Protein AF-A0AAN5CWT0-F1 (afdb_monomer)

Nearest PDB structures (foldseek):
  6zqc-assembly1_UU  TM=5.498E-01  e=3.416E-01  Saccharomyces cerevisiae S288C
  6lt0-assembly1_D  TM=6.378E-01  e=6.365E-01  Homo sapiens
  4nsx-assembly1_A  TM=5.401E-01  e=4.797E-01  Saccharomyces cerevisiae S288C
  8iyj-assembly1_f  TM=4.611E-01  e=5.076E-01  Mus musculus
  4wj7-assembly4_D  TM=3.632E-01  e=2.883E-01  Homo sapiens

Solvent-accessible surface area (backbone atoms only — not comparable to full-atom values): 5896 Å² total; per-residue (Å²): 138,86,76,85,56,96,72,70,84,65,55,81,56,89,54,64,95,90,43,82,47,60,47,56,42,66,58,96,26,28,40,40,40,35,32,63,80,81,72,40,72,53,84,73,41,78,44,88,91,30,84,42,60,60,41,70,69,43,73,58,98,55,32,40,32,30,34,29,56,61,88,97,44,79,43,83,48,75,46,77,51,66,87,52,71,70,52,66,66,65,72,79,114

Organism: NCBI:txid1317129

Radius of gyration: 13.46 Å; Cα contacts (8 Å, |Δi|>4): 142; chains: 1; bounding box: 32×32×34 Å

Secondary structure (DSSP, 8-state):
-----SSS--------TT-TTEEEEEETTEEEEEETTTTEEPPPEE-TT-TTEEEEEEEETTEEEEEEEETTEEEEEEEEPPTTTTHHHHS--

pLDDT: mean 73.95, std 18.86, range [24.91, 92.06]

Foldseek 3Di:
DADDDPPDRWDFDDADPVCPQWTWTDDQQKIWIAGPVVRDIQDIDRHPPCNFFDAFHDADPQKTWTWGDDPNDIDIDIDRHDPCSVVVVVVVD

Structure (mmCIF, N/CA/C/O backbone):
data_AF-A0AAN5CWT0-F1
#
_entry.id   AF-A0AAN5CWT0-F1
#
loop_
_atom_site.group_PDB
_atom_site.id
_atom_site.type_symbol
_atom_site.label_atom_id
_atom_site.label_alt_id
_atom_site.label_comp_id
_atom_site.label_asym_id
_atom_site.label_entity_id
_atom_site.label_seq_id
_atom_site.pdbx_PDB_ins_code
_atom_site.Cartn_x
_atom_site.Cartn_y
_atom_site.Cartn_z
_atom_site.occupancy
_atom_site.B_iso_or_equiv
_atom_site.auth_seq_id
_atom_site.auth_comp_id
_atom_site.auth_asym_id
_atom_site.auth_atom_id
_atom_site.pdbx_PDB_model_num
ATOM 1 N N . ILE A 1 1 ? 10.373 -9.951 12.926 1.00 26.59 1 ILE A N 1
ATOM 2 C CA . ILE A 1 1 ? 9.852 -11.266 12.487 1.00 26.59 1 ILE A CA 1
ATOM 3 C C . ILE A 1 1 ? 9.78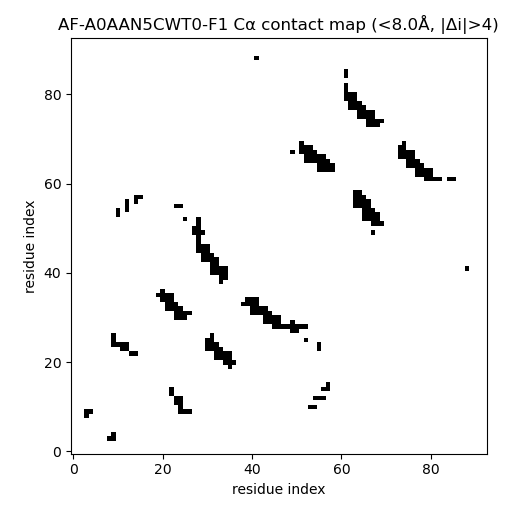0 -11.200 10.970 1.00 26.59 1 ILE A C 1
ATOM 5 O O . ILE A 1 1 ? 9.143 -10.282 10.473 1.00 26.59 1 ILE A O 1
ATOM 9 N N . THR A 1 2 ? 10.492 -12.073 10.257 1.00 24.91 2 THR A N 1
ATOM 10 C CA . THR A 1 2 ? 10.525 -12.102 8.785 1.00 24.91 2 THR A CA 1
ATOM 11 C C . THR A 1 2 ? 9.715 -13.306 8.331 1.00 24.91 2 THR A C 1
ATOM 13 O O . THR A 1 2 ? 10.051 -14.430 8.697 1.00 24.91 2 THR A O 1
ATOM 16 N N . PHE A 1 3 ? 8.648 -13.081 7.569 1.00 34.41 3 PHE A N 1
ATOM 17 C CA . PHE A 1 3 ? 7.872 -14.157 6.960 1.00 34.41 3 PHE A CA 1
ATOM 18 C C . PHE A 1 3 ? 8.352 -14.332 5.520 1.00 34.41 3 PHE A C 1
ATOM 20 O O . PHE A 1 3 ? 8.197 -13.428 4.707 1.00 34.41 3 PHE A O 1
ATOM 27 N N . GLN A 1 4 ? 8.966 -15.475 5.212 1.00 31.33 4 GLN A N 1
ATOM 28 C CA . GLN A 1 4 ? 9.282 -15.856 3.836 1.00 31.33 4 GLN A CA 1
ATOM 29 C C . GLN A 1 4 ? 8.175 -16.775 3.316 1.00 31.33 4 GLN A C 1
ATOM 31 O O . GLN A 1 4 ? 8.158 -17.973 3.596 1.00 31.33 4 GLN A O 1
ATOM 36 N N . GLY A 1 5 ? 7.220 -16.189 2.594 1.00 36.12 5 GLY A N 1
ATOM 37 C CA . GLY A 1 5 ? 6.245 -16.926 1.797 1.00 36.12 5 GLY A CA 1
ATOM 38 C C . GLY A 1 5 ? 6.879 -17.347 0.474 1.00 36.12 5 GLY A C 1
ATOM 39 O O . GLY A 1 5 ? 7.415 -16.522 -0.261 1.00 36.12 5 GLY A O 1
ATOM 40 N N . LYS A 1 6 ? 6.853 -18.646 0.170 1.00 38.50 6 LYS A N 1
ATOM 41 C CA . LYS A 1 6 ? 7.355 -19.190 -1.095 1.00 38.50 6 LYS A CA 1
ATOM 42 C C . LYS A 1 6 ? 6.313 -18.913 -2.189 1.00 38.50 6 LYS A C 1
ATOM 44 O O . LYS A 1 6 ? 5.431 -19.732 -2.420 1.00 38.50 6 LYS A O 1
ATOM 49 N N . GLY A 1 7 ? 6.407 -17.738 -2.808 1.00 42.69 7 GLY A N 1
ATOM 50 C CA . GLY A 1 7 ? 5.497 -17.244 -3.847 1.00 42.69 7 GLY A CA 1
ATOM 51 C C . GLY A 1 7 ? 5.000 -15.847 -3.486 1.00 42.69 7 GLY A C 1
ATOM 52 O O . GLY A 1 7 ? 4.221 -15.713 -2.551 1.00 42.69 7 GLY A O 1
ATOM 53 N N . SER A 1 8 ? 5.480 -14.832 -4.213 1.00 42.44 8 SER A N 1
ATOM 54 C CA . SER A 1 8 ? 5.374 -13.385 -3.935 1.00 42.44 8 SER A CA 1
ATOM 55 C C . SER A 1 8 ? 6.008 -12.946 -2.605 1.00 42.44 8 SER A C 1
ATOM 57 O O . SER A 1 8 ? 5.516 -13.236 -1.517 1.00 42.44 8 SER A O 1
ATOM 59 N N . GLU A 1 9 ? 7.140 -12.243 -2.694 1.00 45.56 9 GLU A N 1
ATOM 60 C CA . GLU A 1 9 ? 7.772 -11.593 -1.545 1.00 45.56 9 GLU A CA 1
ATOM 61 C C . GLU A 1 9 ? 6.869 -10.455 -1.055 1.00 45.56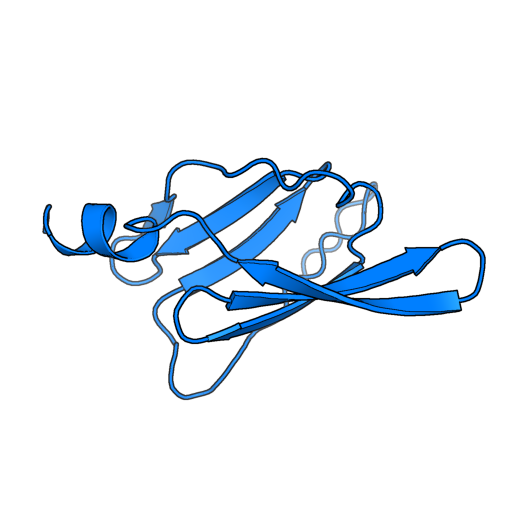 9 GLU A C 1
ATOM 63 O O . GLU A 1 9 ? 6.903 -9.339 -1.562 1.00 45.56 9 GLU A O 1
ATOM 68 N N . GLY A 1 10 ? 6.026 -10.736 -0.063 1.00 45.44 10 GLY A N 1
ATOM 69 C CA . GLY A 1 10 ? 5.350 -9.688 0.690 1.00 45.44 10 GLY A CA 1
ATOM 70 C C . GLY A 1 10 ? 6.374 -8.945 1.546 1.00 45.44 10 GLY A C 1
ATOM 71 O O . GLY A 1 10 ? 6.798 -9.446 2.588 1.00 45.44 10 GLY A O 1
ATOM 72 N N . VAL A 1 11 ? 6.793 -7.755 1.118 1.00 51.28 11 VAL A N 1
ATOM 73 C CA . VAL A 1 11 ? 7.685 -6.900 1.909 1.00 51.28 11 VAL A CA 1
ATOM 74 C C . VAL A 1 11 ? 6.866 -6.207 3.000 1.00 51.28 11 VAL A C 1
ATOM 76 O O . VAL A 1 11 ? 6.068 -5.312 2.730 1.00 51.28 11 VAL A O 1
ATOM 79 N N . ILE A 1 12 ? 7.073 -6.611 4.256 1.00 49.62 12 ILE A N 1
ATOM 80 C CA 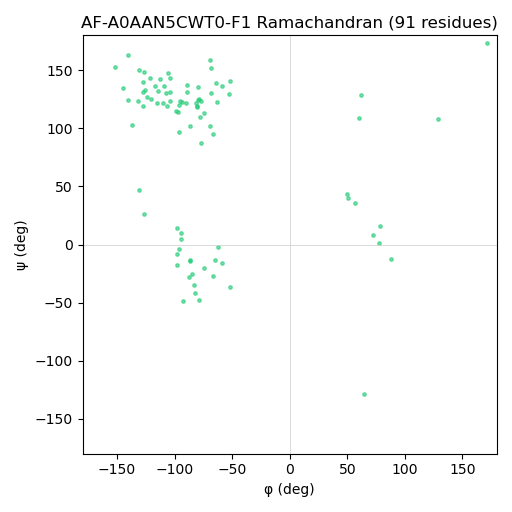. ILE A 1 12 ? 6.540 -5.896 5.423 1.00 49.62 12 ILE A CA 1
ATOM 81 C C . ILE A 1 12 ? 7.550 -4.812 5.803 1.00 49.62 12 ILE A C 1
ATOM 83 O O . ILE A 1 12 ? 8.573 -5.093 6.430 1.00 49.62 12 ILE A O 1
ATOM 87 N N . THR A 1 13 ? 7.272 -3.563 5.439 1.00 54.22 13 THR A N 1
ATOM 88 C CA . THR A 1 13 ? 8.080 -2.416 5.871 1.00 54.22 13 THR A CA 1
ATOM 89 C C . THR A 1 13 ? 7.471 -1.815 7.133 1.00 54.22 13 THR A C 1
ATOM 91 O O . THR A 1 13 ? 6.307 -1.424 7.151 1.00 54.22 13 THR A O 1
ATOM 94 N N . ARG A 1 14 ? 8.260 -1.736 8.211 1.00 43.91 14 ARG A N 1
ATOM 95 C CA . ARG A 1 14 ? 7.903 -0.978 9.419 1.00 43.91 14 ARG A CA 1
ATOM 96 C C . ARG A 1 14 ? 8.208 0.496 9.156 1.00 43.91 14 ARG A C 1
ATOM 98 O O . ARG A 1 14 ? 9.361 0.827 8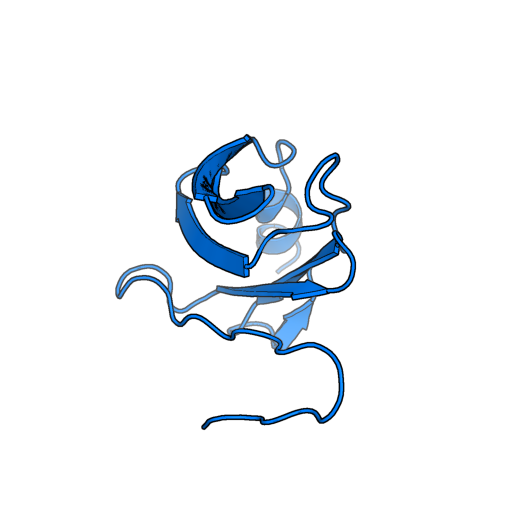.887 1.00 43.91 14 ARG A O 1
ATOM 105 N N . ILE A 1 15 ? 7.199 1.364 9.211 1.00 53.94 15 ILE A N 1
ATOM 106 C CA . ILE A 1 15 ? 7.316 2.760 8.768 1.00 53.94 15 ILE A CA 1
ATOM 107 C C . ILE A 1 15 ? 7.010 3.723 9.918 1.00 53.94 15 ILE A C 1
ATOM 109 O O . ILE A 1 15 ? 5.921 3.689 10.473 1.00 53.94 15 ILE A O 1
ATOM 113 N N . SER A 1 16 ? 7.969 4.623 10.161 1.00 41.47 16 SER A N 1
ATOM 114 C CA . SER A 1 16 ? 7.941 5.832 11.002 1.00 41.47 16 SER A CA 1
ATOM 115 C C . SER A 1 16 ? 7.684 5.663 12.516 1.00 41.47 16 SER A C 1
ATOM 117 O O . SER A 1 16 ? 6.677 5.082 12.911 1.00 41.47 16 SER A O 1
ATOM 119 N N . PRO A 1 17 ? 8.537 6.242 13.389 1.00 46.41 17 PRO A N 1
ATOM 120 C CA . PRO A 1 17 ? 8.351 6.210 14.845 1.00 46.41 17 PRO A CA 1
ATOM 121 C C . PRO A 1 17 ? 7.105 6.967 15.340 1.00 46.41 17 PRO A C 1
ATOM 123 O O . PRO A 1 17 ? 6.689 6.751 16.474 1.00 46.41 17 PRO A O 1
ATOM 126 N N . ASP A 1 18 ? 6.479 7.793 14.496 1.00 49.66 18 ASP A N 1
ATOM 127 C CA . ASP A 1 18 ? 5.308 8.601 14.869 1.00 49.66 18 ASP A CA 1
ATOM 128 C C . ASP A 1 18 ? 3.959 7.947 14.489 1.00 49.66 18 ASP A C 1
ATOM 130 O O . ASP A 1 18 ? 2.899 8.484 14.811 1.00 49.66 18 ASP A O 1
ATOM 134 N N . PHE A 1 19 ? 3.970 6.791 13.805 1.00 53.19 19 PHE A N 1
ATOM 135 C CA . PHE A 1 19 ? 2.774 6.136 13.246 1.00 53.19 19 PHE A CA 1
ATOM 136 C C . PHE A 1 19 ? 2.677 4.641 13.600 1.00 53.19 19 PHE A C 1
ATOM 138 O O . PHE A 1 19 ? 2.333 3.812 12.760 1.00 53.19 19 PHE A O 1
ATOM 145 N N . ASP A 1 20 ? 2.894 4.293 14.870 1.00 65.12 20 ASP A N 1
ATOM 146 C CA . ASP A 1 20 ? 2.796 2.914 15.398 1.00 65.12 20 ASP A CA 1
ATOM 147 C C . ASP A 1 20 ? 1.383 2.277 15.282 1.00 65.12 20 ASP A C 1
ATOM 149 O O . ASP A 1 20 ? 1.194 1.121 15.660 1.00 65.12 20 ASP A O 1
ATOM 153 N N . GLN A 1 21 ? 0.377 3.005 14.771 1.00 81.81 21 GLN A N 1
ATOM 154 C CA . GLN A 1 21 ? -1.012 2.536 14.670 1.00 81.81 21 GLN A CA 1
ATOM 155 C C . GLN A 1 21 ? -1.317 1.716 13.410 1.00 81.81 21 GLN A C 1
ATOM 157 O O . GLN A 1 21 ? -2.253 0.931 13.436 1.00 81.81 21 GLN A O 1
ATOM 162 N N . PHE A 1 22 ? -0.592 1.872 12.301 1.00 84.44 22 PHE A N 1
ATOM 163 C CA . PHE A 1 22 ? -0.994 1.225 11.047 1.00 84.44 22 PHE A CA 1
ATOM 164 C C . PHE A 1 22 ? 0.140 0.414 10.427 1.00 84.44 22 PHE A C 1
ATOM 166 O O . PHE A 1 22 ? 1.253 0.908 10.249 1.00 84.44 22 PHE A O 1
ATOM 173 N N . LEU A 1 23 ? -0.165 -0.828 10.050 1.00 87.31 23 LEU A N 1
ATOM 174 C CA . LEU A 1 23 ? 0.689 -1.666 9.214 1.00 87.31 23 LEU A CA 1
ATOM 175 C C . LEU A 1 23 ? 0.118 -1.717 7.804 1.00 87.31 23 LEU A C 1
ATOM 177 O O . LEU A 1 23 ? -1.064 -1.994 7.615 1.00 87.31 23 LEU A O 1
ATOM 181 N N . TYR A 1 24 ? 0.97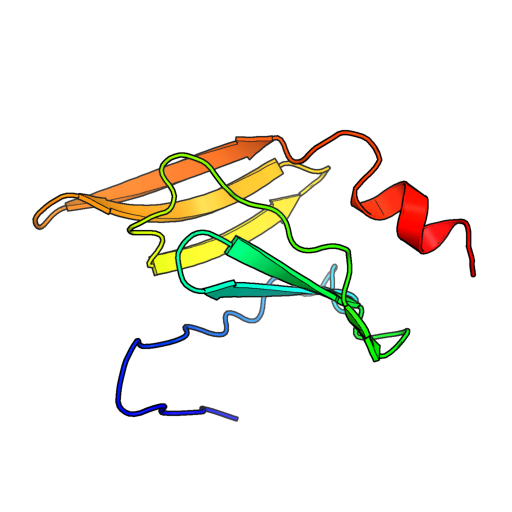9 -1.481 6.821 1.00 86.31 24 TYR A N 1
ATOM 182 C CA . TYR A 1 24 ? 0.603 -1.397 5.417 1.00 86.31 24 TYR A CA 1
ATOM 183 C C . TYR A 1 24 ? 1.284 -2.510 4.635 1.00 86.31 24 TYR A C 1
ATOM 185 O O . TYR A 1 24 ? 2.481 -2.744 4.806 1.00 86.31 24 TYR A O 1
ATOM 193 N N . PHE A 1 25 ? 0.545 -3.163 3.747 1.00 86.06 25 PHE A N 1
ATOM 194 C CA . PHE A 1 25 ? 1.114 -4.109 2.794 1.00 86.06 25 PHE A CA 1
ATOM 195 C C . PHE A 1 25 ? 0.267 -4.165 1.524 1.00 86.06 25 PHE A C 1
ATOM 197 O O . PHE A 1 25 ? -0.931 -3.880 1.547 1.00 86.06 25 PHE A O 1
ATOM 204 N N . VAL A 1 26 ? 0.905 -4.503 0.405 1.00 85.75 26 VAL A N 1
ATOM 205 C CA . VAL A 1 26 ? 0.249 -4.643 -0.900 1.00 85.75 26 VAL A CA 1
ATOM 206 C C . VAL A 1 26 ? 0.325 -6.097 -1.332 1.00 85.75 26 VAL A C 1
ATOM 208 O O . VAL A 1 26 ? 1.393 -6.701 -1.279 1.00 85.75 26 VAL A O 1
ATOM 211 N N . VAL A 1 27 ? -0.809 -6.645 -1.764 1.00 83.88 27 VAL A N 1
ATOM 212 C CA . VAL A 1 27 ? -0.899 -7.972 -2.384 1.00 83.88 27 VAL A CA 1
ATOM 213 C C . VAL A 1 27 ? -1.724 -7.821 -3.653 1.00 83.88 27 VAL A C 1
ATOM 215 O O . VAL A 1 27 ? -2.834 -7.295 -3.593 1.00 83.88 27 VAL A O 1
ATOM 218 N N . ASP A 1 28 ? -1.167 -8.222 -4.796 1.00 83.38 28 ASP A N 1
ATOM 219 C CA . ASP A 1 28 ? -1.829 -8.173 -6.110 1.00 83.38 28 ASP A CA 1
ATOM 220 C C . ASP A 1 28 ? -2.465 -6.803 -6.442 1.00 83.38 28 ASP A C 1
ATOM 222 O O . ASP A 1 28 ? -3.611 -6.703 -6.893 1.00 83.38 28 ASP A O 1
ATOM 226 N N . GLY A 1 29 ? -1.735 -5.715 -6.161 1.00 81.25 29 GLY A N 1
ATOM 227 C CA . GLY A 1 29 ? -2.184 -4.336 -6.408 1.00 81.25 29 GLY A CA 1
ATOM 228 C C . GLY A 1 29 ? -3.278 -3.831 -5.452 1.00 81.25 29 GLY A C 1
ATOM 229 O O . GLY A 1 29 ? -3.841 -2.751 -5.657 1.00 81.25 29 GLY A O 1
ATOM 230 N N . VAL A 1 30 ? -3.594 -4.591 -4.401 1.00 87.50 30 VAL A N 1
ATOM 231 C CA . VAL A 1 30 ? -4.541 -4.210 -3.349 1.00 87.50 30 VAL A CA 1
ATOM 232 C C . VAL A 1 30 ? -3.774 -3.813 -2.093 1.00 87.50 30 VAL A C 1
ATOM 234 O O . VAL A 1 30 ? -2.985 -4.592 -1.562 1.00 87.50 30 VAL A O 1
ATOM 237 N N . LEU A 1 31 ? -4.017 -2.596 -1.613 1.00 88.50 31 LEU A N 1
ATOM 238 C CA . LEU A 1 31 ? -3.529 -2.104 -0.334 1.00 88.50 31 LEU A CA 1
ATOM 239 C C . LEU A 1 31 ? -4.390 -2.657 0.795 1.00 88.50 31 LEU A C 1
ATOM 241 O O . LEU A 1 31 ? -5.600 -2.428 0.849 1.00 88.50 31 LEU A O 1
ATOM 245 N N . TYR A 1 32 ? -3.716 -3.298 1.737 1.00 90.19 32 TYR A N 1
ATOM 246 C CA . TYR A 1 32 ? -4.259 -3.687 3.022 1.00 90.19 32 TYR A CA 1
ATOM 247 C C . TYR A 1 32 ? -3.635 -2.821 4.103 1.00 90.19 32 TYR A C 1
ATOM 249 O O . TYR A 1 32 ? -2.425 -2.571 4.113 1.00 90.19 32 TYR A O 1
ATOM 257 N N . VAL A 1 33 ? -4.483 -2.364 5.019 1.00 89.44 33 VAL A N 1
ATOM 258 C CA . VAL A 1 33 ? -4.055 -1.594 6.180 1.00 89.44 33 VAL A CA 1
ATOM 259 C C . VAL A 1 33 ? -4.629 -2.250 7.419 1.00 89.44 33 VAL A C 1
ATOM 261 O O . VAL A 1 33 ? -5.844 -2.376 7.548 1.00 89.44 33 VAL A O 1
ATOM 264 N N . LEU A 1 34 ? -3.748 -2.690 8.306 1.00 88.62 34 LEU A N 1
ATOM 265 C CA . LEU A 1 34 ? -4.102 -3.191 9.625 1.00 88.62 34 LEU A CA 1
ATOM 266 C C . LEU A 1 34 ? -3.945 -2.051 10.624 1.00 88.62 34 LEU A C 1
ATOM 268 O O . LEU A 1 34 ? -2.840 -1.536 10.791 1.00 88.62 34 LEU A O 1
ATOM 272 N N . ASP A 1 35 ? -5.026 -1.691 11.303 1.00 87.19 35 ASP A N 1
ATOM 273 C CA . ASP A 1 35 ? -4.947 -0.898 12.522 1.00 87.19 35 ASP A CA 1
ATOM 274 C C . ASP A 1 35 ? -4.452 -1.805 13.657 1.00 87.19 35 ASP A C 1
ATOM 276 O O . ASP A 1 35 ? -5.110 -2.768 14.047 1.00 87.19 35 ASP A O 1
ATOM 280 N N . THR A 1 36 ? -3.254 -1.531 14.165 1.00 86.25 36 THR A N 1
ATOM 281 C CA . THR A 1 36 ? -2.592 -2.305 15.218 1.00 86.25 36 THR A CA 1
ATOM 282 C C . THR A 1 36 ? -3.198 -2.068 16.596 1.00 86.25 36 THR A C 1
ATOM 284 O O . THR A 1 36 ? -3.019 -2.914 17.471 1.00 86.25 36 THR A O 1
ATOM 287 N N . LYS A 1 37 ? -3.918 -0.956 16.807 1.00 85.62 37 LYS A N 1
ATOM 288 C CA . LYS A 1 37 ? -4.602 -0.673 18.075 1.00 85.62 37 LYS A CA 1
ATOM 289 C C . LYS A 1 37 ? -5.896 -1.463 18.180 1.00 85.62 37 LYS A C 1
ATOM 291 O O . LYS A 1 37 ? -6.138 -2.088 19.208 1.00 85.62 37 LYS A O 1
ATOM 296 N N . SER A 1 38 ? -6.713 -1.436 17.130 1.00 88.06 38 SER A N 1
ATOM 297 C CA . SER A 1 38 ? -7.989 -2.163 17.098 1.00 88.06 38 SER A CA 1
ATOM 298 C C . SER A 1 38 ? -7.848 -3.611 16.622 1.00 88.06 38 SER A C 1
ATOM 300 O O . SER A 1 38 ? -8.766 -4.407 16.808 1.00 88.06 38 SER A O 1
ATOM 302 N N . VAL A 1 39 ? -6.697 -3.972 16.041 1.00 88.50 39 VAL A N 1
ATOM 303 C CA . VAL A 1 39 ? -6.431 -5.283 15.422 1.00 88.50 39 VAL A CA 1
ATOM 304 C C . VAL A 1 39 ? -7.455 -5.591 14.320 1.00 88.50 39 VAL A C 1
ATOM 306 O O . VAL A 1 39 ? -7.872 -6.731 14.118 1.00 88.50 39 VAL A O 1
ATOM 309 N N . ALA A 1 40 ? -7.872 -4.551 13.597 1.00 89.06 40 ALA A N 1
ATOM 310 C CA . ALA A 1 40 ? -8.857 -4.634 12.530 1.00 89.06 40 ALA A CA 1
ATOM 311 C C . ALA A 1 40 ? -8.272 -4.144 11.205 1.00 89.06 40 ALA A C 1
ATOM 313 O O . ALA A 1 40 ? -7.492 -3.191 11.145 1.00 89.06 40 ALA A O 1
ATOM 314 N N . PHE A 1 41 ? -8.669 -4.805 10.121 1.00 89.81 41 PHE A N 1
ATOM 315 C CA . PHE A 1 41 ? -8.346 -4.341 8.781 1.00 89.81 41 PHE A CA 1
ATOM 316 C C . PHE A 1 41 ? -9.286 -3.216 8.370 1.00 89.81 41 PHE A C 1
ATOM 318 O O . PHE A 1 41 ? -10.503 -3.320 8.523 1.00 89.81 41 PHE A O 1
ATOM 325 N N . LEU A 1 42 ? -8.712 -2.168 7.789 1.00 89.81 42 LEU A N 1
ATOM 326 C CA . LEU A 1 42 ? -9.472 -1.181 7.038 1.00 89.81 42 LEU A CA 1
ATOM 327 C C . LEU A 1 42 ? -9.992 -1.822 5.739 1.00 89.81 42 LEU A C 1
ATOM 329 O O . LEU A 1 42 ? -9.417 -2.813 5.268 1.00 89.81 42 LEU A O 1
ATOM 333 N N . PRO A 1 43 ? -11.049 -1.256 5.126 1.00 92.06 43 PRO A N 1
ATOM 334 C CA . PRO A 1 43 ? -11.530 -1.718 3.831 1.00 92.06 43 PRO A CA 1
ATOM 335 C C . PRO A 1 43 ? -10.395 -1.767 2.794 1.00 92.06 43 PRO A C 1
ATOM 337 O O . PRO A 1 43 ? -9.680 -0.777 2.643 1.00 92.06 43 PRO A O 1
ATOM 340 N N . PRO A 1 44 ? -10.210 -2.885 2.069 1.00 91.31 44 PRO A N 1
ATOM 341 C CA . PRO A 1 44 ? -9.119 -3.021 1.112 1.00 91.31 44 PRO A CA 1
ATOM 342 C C . PRO A 1 44 ? -9.263 -2.015 -0.030 1.00 91.31 44 PRO A C 1
ATOM 344 O O . PRO A 1 44 ? -10.357 -1.812 -0.564 1.00 91.31 44 PRO A O 1
ATOM 347 N N . LEU A 1 45 ? -8.146 -1.418 -0.444 1.00 89.75 45 LEU A N 1
ATOM 348 C CA . LEU A 1 45 ? -8.134 -0.407 -1.496 1.00 89.75 45 LEU A CA 1
ATOM 349 C C . LEU A 1 45 ? -7.366 -0.900 -2.718 1.00 89.75 45 LEU A C 1
ATOM 351 O O . LEU A 1 45 ? -6.171 -1.175 -2.645 1.00 89.75 45 LEU A O 1
ATOM 355 N N . ARG A 1 46 ? -8.026 -0.947 -3.876 1.00 87.56 46 ARG A N 1
ATOM 356 C CA . ARG A 1 46 ? -7.335 -1.244 -5.131 1.00 87.56 46 ARG A CA 1
ATOM 357 C C . ARG A 1 46 ? -6.578 -0.015 -5.621 1.00 87.56 46 ARG A C 1
ATOM 359 O O . ARG A 1 46 ? -7.181 1.036 -5.825 1.00 87.56 46 ARG A O 1
ATOM 366 N N . ILE A 1 47 ? -5.272 -0.156 -5.831 1.00 81.06 47 ILE A N 1
ATOM 367 C CA . ILE A 1 47 ? -4.438 0.909 -6.383 1.00 81.06 47 ILE A CA 1
ATOM 368 C C . ILE A 1 47 ? -4.252 0.632 -7.877 1.00 81.06 47 ILE A C 1
ATOM 370 O O . ILE A 1 47 ? -3.647 -0.357 -8.280 1.00 81.06 47 ILE A O 1
ATOM 374 N N . THR A 1 48 ? -4.782 1.506 -8.726 1.00 77.44 48 THR A N 1
ATOM 375 C CA . THR A 1 48 ? -4.606 1.383 -10.178 1.00 77.44 48 THR A CA 1
ATOM 376 C C . THR A 1 48 ? -3.146 1.639 -10.557 1.00 77.44 48 THR A C 1
ATOM 378 O O . THR A 1 48 ? -2.569 2.643 -10.143 1.00 77.44 48 THR A O 1
ATOM 381 N N . GLY A 1 49 ? -2.546 0.747 -11.353 1.00 72.38 49 GLY A N 1
ATOM 382 C CA . GLY A 1 49 ? -1.136 0.846 -11.753 1.00 72.38 49 GLY A CA 1
ATOM 383 C C . GLY A 1 49 ? -0.141 0.390 -10.679 1.00 72.38 49 GLY A C 1
ATOM 384 O O . GLY A 1 49 ? 1.047 0.701 -10.780 1.00 72.38 49 GLY A O 1
ATOM 385 N N . ALA A 1 50 ? -0.623 -0.330 -9.661 1.00 68.75 50 ALA A N 1
ATOM 386 C CA . ALA A 1 50 ? 0.178 -0.885 -8.573 1.00 68.75 50 ALA A CA 1
ATOM 387 C C . ALA A 1 50 ? 0.623 -2.335 -8.781 1.00 68.75 50 ALA A C 1
ATOM 389 O O . ALA A 1 50 ? 1.151 -2.940 -7.848 1.00 68.75 50 ALA A O 1
ATOM 390 N N . ASP A 1 51 ? 0.433 -2.885 -9.980 1.00 71.06 51 ASP A N 1
ATOM 391 C CA . ASP A 1 51 ? 0.708 -4.295 -10.284 1.00 71.06 51 ASP A CA 1
ATOM 392 C C . ASP A 1 51 ? 2.180 -4.685 -10.028 1.00 71.06 51 ASP A C 1
ATOM 394 O O . ASP A 1 51 ? 2.482 -5.861 -9.869 1.00 71.06 51 ASP A O 1
ATOM 398 N N . ASN A 1 52 ? 3.073 -3.691 -9.891 1.00 76.56 52 ASN A N 1
ATOM 399 C CA . ASN A 1 52 ? 4.496 -3.861 -9.588 1.00 76.56 52 ASN A CA 1
ATOM 400 C C . ASN A 1 52 ? 4.980 -3.048 -8.367 1.00 76.56 52 ASN A C 1
ATOM 402 O O . ASN A 1 52 ? 6.157 -2.675 -8.320 1.00 76.56 52 ASN A O 1
ATOM 406 N N . ILE A 1 53 ? 4.114 -2.710 -7.397 1.00 82.56 53 ILE A N 1
ATOM 407 C CA . ILE A 1 53 ? 4.593 -2.092 -6.146 1.00 82.56 53 ILE A CA 1
ATOM 408 C C . ILE A 1 53 ? 5.497 -3.088 -5.416 1.00 82.56 53 ILE A C 1
ATOM 410 O O . ILE A 1 53 ? 5.075 -4.185 -5.067 1.00 82.56 53 ILE A O 1
ATOM 414 N N . ASN A 1 54 ? 6.730 -2.669 -5.151 1.00 80.94 54 ASN A N 1
ATOM 415 C CA . ASN A 1 54 ? 7.710 -3.443 -4.398 1.00 80.94 54 ASN A CA 1
ATOM 416 C C . ASN A 1 54 ? 7.661 -3.103 -2.908 1.00 80.94 54 ASN A C 1
ATOM 418 O O . ASN A 1 54 ? 7.663 -3.973 -2.043 1.00 80.94 54 ASN A O 1
ATOM 422 N N . THR A 1 55 ? 7.663 -1.812 -2.581 1.00 83.56 55 THR A N 1
ATOM 423 C CA . THR A 1 55 ? 7.824 -1.376 -1.193 1.00 83.56 55 THR A CA 1
ATOM 424 C C . THR A 1 55 ? 6.998 -0.135 -0.922 1.00 83.56 55 THR A C 1
ATOM 426 O O . THR A 1 55 ? 7.019 0.824 -1.691 1.00 83.56 55 THR A O 1
ATOM 429 N N . ILE A 1 56 ? 6.295 -0.119 0.208 1.00 86.50 56 ILE A N 1
ATOM 430 C CA . ILE A 1 56 ? 5.692 1.107 0.723 1.00 86.50 56 ILE A CA 1
ATOM 431 C C . ILE A 1 56 ? 6.777 1.884 1.467 1.00 86.50 56 ILE A C 1
ATOM 433 O O . ILE A 1 56 ? 7.364 1.387 2.424 1.00 86.50 56 ILE A O 1
ATOM 437 N N . VAL A 1 57 ? 7.027 3.119 1.037 1.00 86.56 57 VAL A N 1
ATOM 438 C CA . VAL A 1 57 ? 7.975 4.026 1.698 1.00 86.56 57 VAL A CA 1
ATOM 439 C C . VAL A 1 57 ? 7.302 4.706 2.884 1.00 86.56 57 VAL A C 1
ATOM 441 O O . VAL A 1 57 ? 7.895 4.824 3.954 1.00 86.56 57 VAL A O 1
ATOM 444 N N . GLY A 1 58 ? 6.046 5.129 2.714 1.00 82.56 58 GLY A N 1
ATOM 445 C CA . GLY A 1 58 ? 5.242 5.622 3.821 1.00 82.56 58 GLY A CA 1
ATOM 446 C C . GLY A 1 58 ? 3.922 6.247 3.431 1.00 82.56 58 GLY A C 1
ATOM 447 O O . GLY A 1 58 ? 3.621 6.434 2.256 1.00 82.56 58 GLY A O 1
ATOM 448 N N . VAL A 1 59 ? 3.135 6.564 4.457 1.00 83.81 59 VAL A N 1
ATOM 449 C CA . VAL A 1 59 ? 1.861 7.264 4.323 1.00 83.81 59 VAL A CA 1
ATOM 450 C C . VAL A 1 59 ? 1.902 8.519 5.177 1.00 83.81 59 VAL A C 1
ATOM 452 O O . VAL A 1 59 ? 2.189 8.455 6.371 1.00 83.81 59 VAL A O 1
ATOM 455 N N . HIS A 1 60 ? 1.604 9.669 4.582 1.00 82.56 60 HIS A N 1
ATOM 456 C CA . HIS A 1 60 ? 1.523 10.930 5.307 1.00 82.56 60 HIS A CA 1
ATOM 457 C C . HIS A 1 60 ? 0.356 11.768 4.795 1.00 82.56 60 HIS A C 1
ATOM 459 O O . HIS A 1 60 ? 0.268 12.056 3.606 1.00 82.56 60 HIS A O 1
ATOM 465 N N . ARG A 1 61 ? -0.550 12.174 5.697 1.00 81.62 61 ARG A N 1
ATOM 466 C CA . ARG A 1 61 ? -1.728 13.008 5.368 1.00 81.62 61 ARG A CA 1
ATOM 467 C C . ARG A 1 61 ? -2.556 12.458 4.193 1.00 81.62 61 ARG A C 1
ATOM 469 O O . ARG A 1 61 ? -3.024 13.205 3.340 1.00 81.62 61 ARG A O 1
ATOM 476 N N . GLY A 1 62 ? -2.725 11.136 4.147 1.00 82.12 62 GLY A N 1
ATOM 477 C CA . GLY A 1 62 ? -3.469 10.453 3.087 1.00 82.12 62 GLY A CA 1
ATOM 478 C C . GLY A 1 62 ? -2.712 10.295 1.765 1.00 82.12 62 GLY A C 1
ATOM 479 O O . GLY A 1 62 ? -3.268 9.728 0.835 1.00 82.12 62 GLY A O 1
ATOM 480 N N . LEU A 1 63 ? -1.462 10.749 1.658 1.00 86.31 63 LEU A N 1
ATOM 481 C CA . LEU A 1 63 ? -0.590 10.429 0.529 1.00 86.31 63 LEU A CA 1
ATOM 482 C C . LEU A 1 63 ? 0.188 9.155 0.843 1.00 86.31 63 LEU A C 1
ATOM 484 O O . LEU A 1 63 ? 0.907 9.110 1.839 1.00 86.31 63 LEU A O 1
ATOM 488 N N . LEU A 1 64 ? 0.048 8.141 -0.005 1.00 87.12 64 LEU A N 1
ATOM 489 C CA . LEU A 1 64 ? 0.844 6.919 0.015 1.00 87.12 64 LEU A CA 1
ATOM 490 C C . LEU A 1 64 ? 2.004 7.076 -0.967 1.00 87.12 64 LEU A C 1
ATOM 492 O O . LEU A 1 64 ? 1.781 7.293 -2.157 1.00 87.12 64 LEU A O 1
ATOM 496 N N . THR A 1 65 ? 3.229 6.922 -0.479 1.00 89.00 65 THR A N 1
ATOM 497 C CA . THR A 1 65 ? 4.442 6.864 -1.294 1.00 89.00 65 THR A CA 1
ATOM 498 C C . THR A 1 65 ? 4.968 5.439 -1.309 1.00 89.00 65 THR A C 1
ATOM 500 O O . THR A 1 65 ? 5.137 4.812 -0.259 1.00 89.00 65 THR A O 1
ATOM 503 N N . ALA A 1 66 ? 5.248 4.933 -2.502 1.00 88.69 66 ALA A N 1
ATOM 504 C CA . ALA A 1 66 ? 5.735 3.585 -2.730 1.00 88.69 66 ALA A CA 1
ATOM 505 C C . ALA A 1 66 ? 6.796 3.572 -3.833 1.00 88.69 66 ALA A C 1
ATOM 507 O O . ALA A 1 66 ? 6.920 4.519 -4.613 1.00 88.69 66 ALA A O 1
ATOM 508 N N . THR A 1 67 ? 7.553 2.487 -3.896 1.00 88.44 67 THR A N 1
ATOM 509 C CA . THR A 1 67 ? 8.435 2.171 -5.013 1.00 88.44 67 THR A CA 1
ATOM 510 C C . THR A 1 67 ? 7.819 1.087 -5.882 1.00 88.44 67 THR A C 1
ATOM 512 O O . THR A 1 67 ? 7.179 0.160 -5.374 1.00 88.44 67 THR A O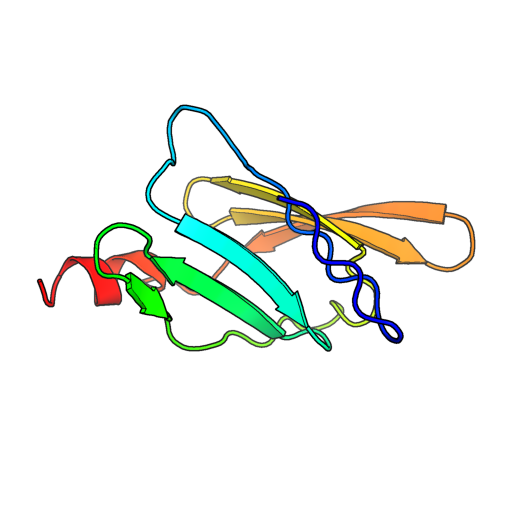 1
ATOM 515 N N . ARG A 1 68 ? 8.023 1.187 -7.194 1.00 86.88 68 ARG A N 1
ATOM 516 C CA . ARG A 1 68 ? 7.612 0.168 -8.163 1.00 86.88 68 ARG A CA 1
ATOM 517 C C . ARG A 1 68 ? 8.755 -0.190 -9.099 1.00 86.88 68 ARG A C 1
ATOM 519 O O . ARG A 1 68 ? 9.571 0.672 -9.422 1.00 86.88 68 ARG A O 1
ATOM 526 N N . TRP A 1 6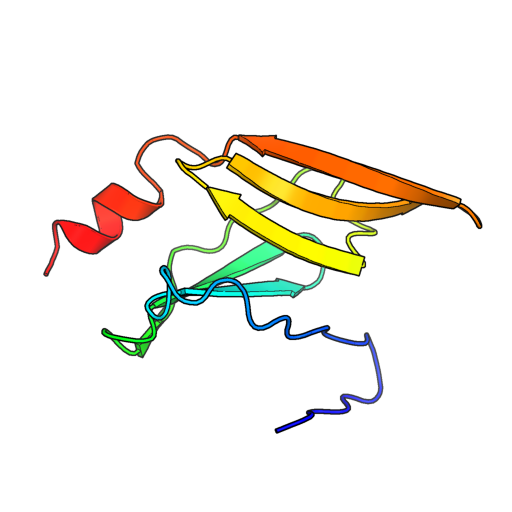9 ? 8.759 -1.431 -9.572 1.00 84.94 69 TRP A N 1
ATOM 527 C CA . TRP A 1 69 ? 9.622 -1.836 -10.680 1.00 84.94 69 TRP A CA 1
ATOM 528 C C . TRP A 1 69 ? 8.919 -1.617 -12.014 1.00 84.94 69 TRP A C 1
ATOM 530 O O . TRP A 1 69 ? 7.738 -1.937 -12.178 1.00 84.94 69 TRP A O 1
ATOM 540 N N . GLU A 1 70 ? 9.659 -1.095 -12.979 1.00 84.75 70 GLU A N 1
ATOM 541 C CA . GLU A 1 70 ? 9.251 -1.046 -14.376 1.00 84.75 70 GLU A CA 1
ATOM 542 C C . GLU A 1 70 ? 10.465 -1.432 -15.225 1.00 84.75 70 GLU A C 1
ATOM 544 O O . GLU A 1 70 ? 11.423 -0.674 -15.361 1.00 84.75 70 GLU A O 1
ATOM 549 N N . GLY A 1 71 ? 10.460 -2.678 -15.711 1.00 86.00 71 GLY A N 1
ATOM 550 C CA . GLY A 1 71 ? 11.667 -3.309 -16.246 1.00 86.00 71 GLY A CA 1
ATOM 551 C C . GLY A 1 71 ? 12.722 -3.497 -15.153 1.00 86.00 71 GLY A C 1
ATOM 552 O O . GLY A 1 71 ? 12.415 -4.015 -14.081 1.00 86.00 71 GLY A O 1
ATOM 553 N N . ASP A 1 72 ? 13.943 -3.038 -15.429 1.00 87.50 72 A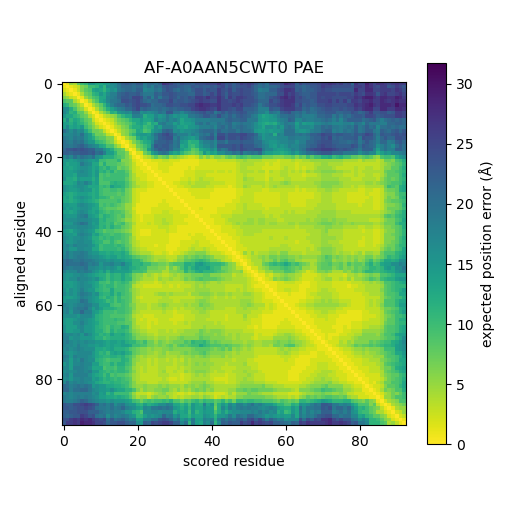SP A N 1
ATOM 554 C CA . ASP A 1 72 ? 15.089 -3.108 -14.511 1.00 87.50 72 ASP A CA 1
ATOM 555 C C . ASP A 1 72 ? 15.269 -1.827 -13.673 1.00 87.50 72 ASP A C 1
ATOM 557 O O . ASP A 1 72 ? 16.243 -1.687 -12.930 1.00 87.50 72 ASP A O 1
ATOM 561 N N . GLU A 1 73 ? 14.343 -0.874 -13.789 1.00 89.44 73 GLU A N 1
ATOM 562 C CA . GLU A 1 73 ? 14.405 0.407 -13.093 1.00 89.44 73 GLU A CA 1
ATOM 563 C C . GLU A 1 73 ? 13.407 0.469 -11.931 1.00 89.44 73 GLU A C 1
ATOM 565 O O . GLU A 1 73 ? 12.318 -0.115 -11.960 1.00 89.44 73 GLU A O 1
ATOM 570 N N . ASN A 1 74 ? 13.795 1.202 -10.886 1.00 86.62 74 ASN A N 1
ATOM 571 C CA . ASN A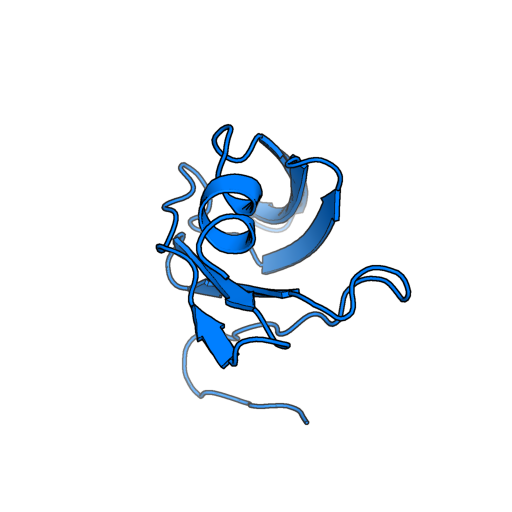 1 74 ? 12.991 1.414 -9.690 1.00 86.62 74 ASN A CA 1
ATOM 572 C C . ASN A 1 74 ? 12.510 2.869 -9.636 1.00 86.62 74 ASN A C 1
ATOM 574 O O . ASN A 1 74 ? 13.315 3.801 -9.603 1.00 86.62 74 ASN A O 1
ATOM 578 N N . PHE A 1 75 ? 11.192 3.052 -9.597 1.00 87.56 75 PHE A N 1
ATOM 579 C CA . PHE A 1 75 ? 10.536 4.354 -9.617 1.00 87.56 75 PHE A CA 1
ATOM 580 C C . PHE A 1 75 ? 9.836 4.637 -8.297 1.00 87.56 75 PHE A C 1
ATOM 582 O O . PHE A 1 75 ? 9.188 3.764 -7.722 1.00 87.56 75 PHE A O 1
ATOM 589 N N . VAL A 1 76 ? 9.890 5.894 -7.858 1.00 90.00 76 VAL A N 1
ATOM 590 C CA . VAL A 1 76 ? 9.073 6.385 -6.745 1.00 90.00 76 VAL A CA 1
ATOM 591 C C . VAL A 1 76 ? 7.752 6.903 -7.295 1.00 90.00 76 VAL A C 1
ATOM 593 O O . VAL A 1 76 ? 7.729 7.711 -8.222 1.00 90.00 76 VAL A O 1
ATOM 596 N N . MET A 1 77 ? 6.652 6.470 -6.691 1.00 87.50 77 MET A N 1
ATOM 597 C CA . MET A 1 77 ? 5.319 6.972 -6.986 1.00 87.50 77 MET A CA 1
ATOM 598 C C . MET A 1 77 ? 4.622 7.438 -5.715 1.00 87.50 77 MET A C 1
ATOM 600 O O . MET A 1 77 ? 4.805 6.874 -4.634 1.00 87.50 77 MET A O 1
ATOM 604 N N . THR A 1 78 ? 3.774 8.448 -5.869 1.00 88.62 78 THR A N 1
ATOM 605 C CA . THR A 1 78 ? 2.902 8.935 -4.805 1.00 88.62 78 THR A CA 1
ATOM 606 C C . THR A 1 78 ? 1.468 8.930 -5.304 1.00 88.62 78 THR A C 1
ATOM 608 O O . THR A 1 78 ? 1.185 9.403 -6.403 1.00 88.62 78 THR A O 1
ATOM 611 N N . VAL A 1 79 ? 0.560 8.403 -4.489 1.00 85.94 79 VAL A N 1
ATOM 612 C CA . VAL A 1 79 ? -0.872 8.363 -4.775 1.00 85.94 79 VAL A CA 1
ATOM 613 C C . VAL A 1 79 ? -1.657 8.948 -3.607 1.00 85.94 79 VAL A C 1
ATOM 615 O O . VAL A 1 79 ? -1.338 8.727 -2.439 1.00 85.94 79 VAL A O 1
ATOM 618 N N . GLN A 1 80 ? -2.694 9.715 -3.931 1.00 88.25 80 GLN A N 1
ATOM 619 C CA . GLN A 1 80 ? -3.642 10.222 -2.949 1.00 88.25 80 GLN A CA 1
ATOM 620 C C . GLN A 1 80 ? -4.652 9.122 -2.617 1.00 88.25 80 GLN A C 1
ATOM 622 O O . GLN A 1 80 ? -5.390 8.667 -3.490 1.00 88.25 80 GLN A O 1
ATOM 627 N N . LEU A 1 81 ? -4.695 8.706 -1.353 1.00 87.00 81 LEU A N 1
ATOM 628 C CA . LEU A 1 81 ? -5.729 7.807 -0.848 1.00 87.00 81 LEU A CA 1
ATOM 629 C C . LEU A 1 81 ? -7.081 8.533 -0.819 1.00 87.00 81 LEU A C 1
ATOM 631 O O . LEU A 1 81 ? -7.103 9.764 -0.659 1.00 87.00 81 LEU A O 1
ATOM 635 N N . PRO A 1 82 ? -8.204 7.799 -0.945 1.00 87.69 82 PRO A N 1
ATOM 636 C CA . PRO A 1 82 ? -9.529 8.389 -0.863 1.00 87.69 82 PRO A CA 1
ATOM 637 C C . PRO A 1 82 ? -9.694 9.235 0.395 1.00 87.69 82 PRO A C 1
ATOM 639 O O . PRO A 1 82 ? -9.225 8.888 1.484 1.00 87.69 82 PRO A O 1
ATOM 642 N N . ARG A 1 83 ? -10.382 10.366 0.245 1.00 84.94 83 ARG A N 1
ATOM 643 C CA . ARG A 1 83 ? -10.729 11.207 1.387 1.00 84.94 83 ARG A CA 1
ATOM 644 C C . ARG A 1 83 ? -11.561 10.383 2.368 1.00 84.94 83 ARG A C 1
ATOM 646 O O . ARG A 1 83 ? -12.454 9.667 1.939 1.00 84.94 83 ARG A O 1
ATOM 653 N N . GLY A 1 84 ? -11.268 10.502 3.659 1.00 81.44 84 GLY A N 1
ATOM 654 C CA . GLY A 1 84 ? -11.996 9.764 4.691 1.00 81.44 84 GLY A CA 1
ATOM 655 C C . GLY A 1 84 ? -11.431 8.378 4.998 1.00 81.44 84 GLY A C 1
ATOM 656 O O . GLY A 1 84 ? -11.730 7.852 6.058 1.00 81.44 84 GLY A O 1
ATOM 657 N N . TYR A 1 85 ? -10.517 7.836 4.181 1.00 83.44 85 TYR A N 1
ATOM 658 C CA . TYR A 1 85 ? -10.039 6.452 4.326 1.00 83.44 85 TYR A CA 1
ATOM 659 C C . TYR A 1 85 ? -9.542 6.088 5.739 1.00 83.44 85 TYR A C 1
ATOM 661 O O . TYR A 1 85 ? -9.787 4.987 6.215 1.00 83.44 85 TYR A O 1
ATOM 669 N N . PHE A 1 86 ? -8.892 7.027 6.435 1.00 78.12 86 PHE A N 1
ATOM 670 C CA . PHE A 1 86 ? -8.499 6.851 7.840 1.00 78.12 86 PHE A CA 1
ATOM 671 C C . PHE A 1 86 ? -9.468 7.486 8.847 1.00 78.12 86 PHE A C 1
ATOM 673 O O . PHE A 1 86 ? -9.399 7.172 10.025 1.00 78.12 86 PHE A O 1
ATOM 680 N N . GLN A 1 87 ? -10.338 8.405 8.428 1.00 68.75 87 GLN A N 1
ATOM 681 C CA . GLN A 1 87 ? -11.273 9.106 9.319 1.00 68.75 87 GLN A CA 1
ATOM 682 C C . GLN A 1 87 ? -12.538 8.298 9.587 1.00 68.75 87 GLN A C 1
ATOM 684 O O . GLN A 1 87 ? -13.028 8.322 10.711 1.00 68.75 87 GLN A O 1
ATOM 689 N N . ASP A 1 88 ? -13.021 7.547 8.601 1.00 55.66 88 ASP A N 1
ATOM 690 C CA . ASP A 1 88 ? -14.216 6.716 8.747 1.00 55.66 88 ASP A CA 1
ATOM 691 C C . ASP A 1 88 ? -13.971 5.561 9.734 1.00 55.66 88 ASP A C 1
ATOM 693 O O . ASP A 1 88 ? -14.881 5.123 10.420 1.00 55.66 88 ASP A O 1
ATOM 697 N N . VAL A 1 89 ? -12.717 5.121 9.878 1.00 55.59 89 VAL A N 1
ATOM 698 C CA . VAL A 1 89 ? -12.332 4.025 10.785 1.00 55.59 89 VAL A CA 1
ATOM 699 C C . VAL A 1 89 ? -12.032 4.525 12.204 1.00 55.59 89 VAL A C 1
ATOM 701 O O . VAL A 1 89 ? -12.216 3.791 13.168 1.00 55.59 89 VAL A O 1
ATOM 704 N N . LEU A 1 90 ? -11.590 5.779 12.353 1.00 55.81 90 LEU A N 1
ATOM 705 C CA . LEU A 1 90 ? -11.265 6.371 13.658 1.00 55.81 90 LEU A CA 1
ATOM 706 C C . LEU A 1 90 ? -12.474 6.997 14.370 1.00 55.81 90 LEU A C 1
ATOM 708 O O . LEU A 1 90 ? -12.367 7.298 15.554 1.00 55.81 90 LEU A O 1
ATOM 712 N N . ASN A 1 91 ? -13.586 7.215 13.664 1.00 48.84 91 ASN A N 1
ATOM 713 C CA . ASN A 1 91 ? -14.801 7.827 14.216 1.00 48.84 91 ASN A CA 1
ATOM 714 C C . ASN A 1 91 ? -15.880 6.810 14.638 1.00 48.84 91 ASN A C 1
ATOM 716 O O . ASN A 1 91 ? -16.860 7.217 15.256 1.00 48.84 91 ASN A O 1
ATOM 720 N N . ASP A 1 92 ? -15.698 5.521 14.329 1.00 46.44 92 ASP A N 1
ATOM 721 C CA . ASP A 1 92 ? -16.575 4.411 14.749 1.00 46.44 92 ASP A CA 1
ATOM 722 C C . ASP A 1 92 ? -16.033 3.657 15.994 1.00 46.44 92 ASP A C 1
ATOM 724 O O . ASP A 1 92 ? -16.491 2.556 16.313 1.00 46.44 92 ASP A O 1
ATOM 728 N N . GLN A 1 93 ? -15.057 4.240 16.707 1.00 44.03 93 GLN A N 1
ATOM 729 C CA . GLN A 1 93 ? -14.495 3.747 17.979 1.00 44.03 93 GLN A CA 1
ATOM 730 C C . GLN A 1 93 ? -14.771 4.725 19.122 1.00 44.03 93 GLN A C 1
ATOM 732 O O . GLN A 1 93 ? -14.990 4.239 20.255 1.00 44.03 93 GLN A O 1
#

Sequence (93 aa):
ITFQGKGSEGVITRISPDFDQFLYFVVDGVLYVLDTKSVAFLPPLRITGADNINTIVGVHRGLLTATRWEGDENFVMTVQLPRGYFQDVLNDQ

Mean predicted aligned error: 9.53 Å